Protein AF-A0A938K0Q3-F1 (afdb_monomer)

Sequence (54 aa):
MELEGQANVRVVLVRPRNPLNIGAAARAMTNFGFRRMRLVAPYELAFREARSAV

pLDDT: mean 89.37, std 11.13, range [52.94, 97.94]

Radius of gyration: 11.68 Å; Cα contacts (8 Å, |Δi|>4): 79; chains: 1; bounding box: 28×16×30 Å

Structure (mmCIF, N/CA/C/O backbone):
data_AF-A0A938K0Q3-F1
#
_entry.id   AF-A0A938K0Q3-F1
#
loop_
_atom_site.group_PDB
_atom_site.id
_atom_site.type_symbol
_atom_site.label_atom_id
_atom_site.label_alt_id
_atom_site.label_comp_id
_atom_site.label_asym_id
_atom_site.label_entity_id
_atom_site.label_seq_id
_atom_site.pdbx_PDB_ins_code
_atom_site.Cartn_x
_atom_site.Cartn_y
_atom_site.Cartn_z
_atom_site.occupancy
_atom_site.B_iso_or_equiv
_atom_site.auth_seq_id
_atom_site.auth_comp_id
_atom_site.auth_asym_id
_atom_site.auth_atom_id
_atom_site.pdbx_PDB_model_num
ATOM 1 N N . MET A 1 1 ? -12.162 1.081 19.640 1.00 52.94 1 MET A N 1
ATOM 2 C CA . MET A 1 1 ? -13.317 0.494 18.936 1.00 52.94 1 MET A CA 1
ATOM 3 C C . MET A 1 1 ? -12.889 0.304 17.492 1.00 52.94 1 MET A C 1
ATOM 5 O O . MET A 1 1 ? -12.830 1.275 16.754 1.00 52.94 1 MET A O 1
ATOM 9 N N . GLU A 1 2 ? -12.433 -0.893 17.137 1.00 60.38 2 GLU A N 1
ATOM 10 C CA . GLU A 1 2 ? -12.179 -1.248 15.736 1.00 60.38 2 GLU A CA 1
ATOM 11 C C . GLU A 1 2 ? -13.559 -1.543 15.136 1.00 60.38 2 GLU A C 1
ATOM 13 O O . GLU A 1 2 ? -14.314 -2.323 15.717 1.00 60.38 2 GLU A O 1
ATOM 18 N N . LEU A 1 3 ? -13.965 -0.832 14.082 1.00 66.88 3 LEU A N 1
ATOM 19 C CA . LEU A 1 3 ? -15.274 -1.063 13.475 1.00 66.88 3 LEU A CA 1
ATOM 20 C C . LEU A 1 3 ? -15.188 -2.412 12.760 1.00 66.88 3 LEU A C 1
ATOM 22 O O . LEU A 1 3 ? -14.320 -2.606 11.910 1.00 66.88 3 LEU A O 1
ATOM 26 N N . GLU A 1 4 ? -16.087 -3.345 13.074 1.00 69.25 4 GLU A N 1
ATOM 27 C CA . GLU A 1 4 ? -16.061 -4.712 12.525 1.00 69.25 4 GLU A CA 1
ATOM 28 C C . GLU A 1 4 ? -15.944 -4.751 10.988 1.00 69.25 4 GLU A C 1
ATOM 30 O O . GLU A 1 4 ? -15.344 -5.667 10.420 1.00 69.25 4 GLU A O 1
ATOM 35 N N . GLY A 1 5 ? -16.434 -3.712 10.302 1.00 76.88 5 GLY A N 1
ATOM 36 C CA . GLY A 1 5 ? -16.315 -3.556 8.854 1.00 76.88 5 GLY A CA 1
ATOM 37 C C . GLY A 1 5 ? -14.874 -3.545 8.326 1.00 76.88 5 GLY A C 1
ATOM 38 O O . GLY A 1 5 ? -14.622 -4.101 7.258 1.00 76.88 5 GLY A O 1
ATOM 39 N N . GLN A 1 6 ? -13.902 -2.984 9.055 1.00 82.69 6 GLN A N 1
ATOM 40 C CA . GLN A 1 6 ? -12.513 -2.876 8.575 1.00 82.69 6 GLN A CA 1
ATOM 41 C C . GLN A 1 6 ? -11.809 -4.231 8.495 1.00 82.69 6 GLN A C 1
ATOM 43 O O . GLN A 1 6 ? -10.993 -4.454 7.595 1.00 82.69 6 GLN A O 1
ATOM 48 N N . ALA 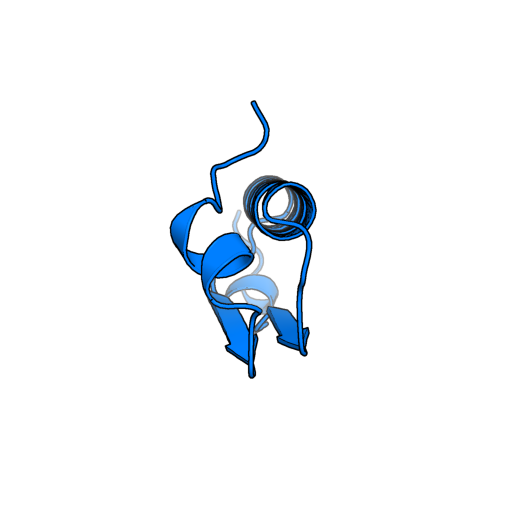A 1 7 ? -12.164 -5.163 9.384 1.00 85.31 7 ALA A N 1
ATOM 49 C CA . ALA A 1 7 ? -11.591 -6.501 9.390 1.00 85.31 7 ALA A CA 1
ATOM 50 C C . ALA A 1 7 ? -11.901 -7.255 8.087 1.00 85.31 7 ALA A C 1
ATOM 52 O O . ALA A 1 7 ? -11.081 -8.052 7.638 1.00 85.31 7 ALA A O 1
ATOM 53 N N . ASN A 1 8 ? -13.037 -6.984 7.438 1.00 91.56 8 ASN A N 1
ATOM 54 C CA . ASN A 1 8 ? -13.472 -7.695 6.233 1.00 91.56 8 ASN A CA 1
ATOM 55 C C . ASN A 1 8 ? -13.088 -7.023 4.909 1.00 91.56 8 ASN A C 1
ATOM 57 O O . ASN A 1 8 ? -13.291 -7.615 3.850 1.00 91.56 8 ASN A O 1
ATOM 61 N N . VAL A 1 9 ? -12.448 -5.854 4.944 1.00 94.56 9 VAL A N 1
ATOM 62 C CA . VAL A 1 9 ? -11.973 -5.168 3.736 1.00 94.56 9 VAL A CA 1
ATOM 63 C C . VAL A 1 9 ? -10.566 -5.639 3.362 1.00 94.56 9 VAL A C 1
ATOM 65 O O . VAL A 1 9 ? -9.689 -5.777 4.215 1.00 94.56 9 VAL A O 1
ATOM 68 N N . ARG A 1 10 ? -10.338 -5.880 2.064 1.00 96.12 10 ARG A N 1
ATOM 69 C CA . ARG A 1 10 ? -9.012 -6.153 1.490 1.00 96.12 10 ARG A CA 1
ATOM 70 C C . ARG A 1 10 ? -8.629 -5.047 0.514 1.00 96.12 10 ARG A C 1
ATOM 72 O O . ARG A 1 10 ? -9.366 -4.788 -0.431 1.00 96.12 10 ARG A O 1
ATOM 79 N N . VAL A 1 11 ? -7.455 -4.453 0.700 1.00 96.75 11 VAL A N 1
ATOM 80 C CA . VAL A 1 11 ? -6.878 -3.481 -0.237 1.00 96.75 11 VAL A CA 1
ATOM 81 C C . VAL A 1 11 ? -5.966 -4.220 -1.212 1.00 96.75 11 VAL A C 1
ATOM 83 O O . VAL A 1 11 ? -5.035 -4.909 -0.793 1.00 96.75 11 VAL A O 1
ATOM 86 N N . VAL A 1 12 ? -6.231 -4.098 -2.513 1.00 97.88 12 VAL A N 1
ATOM 87 C CA . VAL A 1 12 ? -5.465 -4.778 -3.568 1.00 97.88 12 VAL A CA 1
ATOM 88 C C . VAL A 1 12 ? -4.788 -3.742 -4.457 1.00 97.88 12 VAL A C 1
ATOM 90 O O . VAL A 1 12 ? -5.469 -2.981 -5.140 1.00 97.88 12 VAL A O 1
ATOM 93 N N . LEU A 1 13 ? -3.453 -3.726 -4.480 1.00 97.81 13 LEU A N 1
ATOM 94 C CA . LEU A 1 13 ? -2.696 -2.905 -5.428 1.00 97.81 13 LEU A CA 1
ATOM 95 C C . LEU A 1 13 ? -2.332 -3.734 -6.658 1.00 97.81 13 LEU A C 1
ATOM 97 O O . LEU A 1 13 ? -1.602 -4.724 -6.561 1.00 97.81 13 LEU A O 1
ATOM 101 N N . VAL A 1 14 ? -2.819 -3.313 -7.821 1.00 97.94 14 VAL A N 1
ATOM 102 C CA . VAL A 1 14 ? -2.568 -3.986 -9.099 1.00 97.94 14 VAL A CA 1
ATOM 103 C C . VAL A 1 14 ? -1.428 -3.289 -9.829 1.00 97.94 14 VAL A C 1
ATOM 105 O O . VAL A 1 14 ? -1.488 -2.093 -10.097 1.00 97.94 14 VAL A O 1
ATOM 108 N N . ARG A 1 15 ? -0.386 -4.057 -10.156 1.00 97.31 15 ARG A N 1
ATOM 109 C CA . ARG A 1 15 ? 0.824 -3.616 -10.860 1.00 97.31 15 ARG A CA 1
ATOM 110 C C . ARG A 1 15 ? 1.504 -2.373 -10.257 1.00 97.31 15 ARG A C 1
ATOM 112 O O . ARG A 1 15 ? 1.910 -1.491 -11.018 1.00 97.31 15 ARG A O 1
ATOM 119 N N . PRO A 1 16 ? 1.672 -2.264 -8.920 1.00 96.44 16 PRO A N 1
ATOM 120 C CA . PRO A 1 16 ? 2.408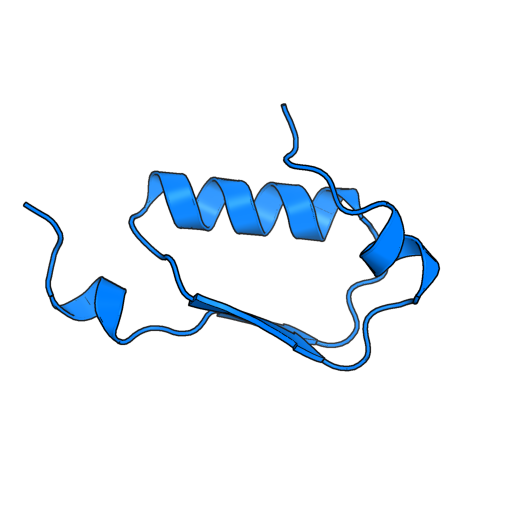 -1.144 -8.344 1.00 96.44 16 PRO A CA 1
ATOM 121 C C . PRO A 1 16 ? 3.871 -1.164 -8.812 1.00 96.44 16 PRO A C 1
ATOM 123 O O . PRO A 1 16 ? 4.507 -2.220 -8.859 1.00 96.44 16 PRO A O 1
ATOM 126 N N . ARG A 1 17 ? 4.397 0.016 -9.161 1.00 95.25 17 ARG A N 1
ATOM 127 C CA . ARG A 1 17 ? 5.768 0.192 -9.680 1.00 95.25 17 ARG A CA 1
ATOM 128 C C . ARG A 1 17 ? 6.681 1.048 -8.810 1.00 95.25 17 ARG A C 1
ATOM 130 O O . ARG A 1 17 ? 7.891 0.944 -8.949 1.00 95.25 17 ARG A O 1
ATOM 137 N N . ASN A 1 18 ? 6.122 1.890 -7.944 1.00 93.88 18 ASN A N 1
ATOM 138 C CA . ASN A 1 18 ? 6.899 2.726 -7.036 1.00 93.88 18 ASN A CA 1
ATOM 139 C C . ASN A 1 18 ? 6.809 2.138 -5.615 1.00 93.88 18 ASN A C 1
ATOM 141 O O . ASN A 1 18 ? 5.693 2.079 -5.083 1.00 93.88 18 ASN A O 1
ATOM 145 N N . PRO A 1 19 ? 7.927 1.718 -4.993 1.00 92.62 19 PRO A N 1
ATOM 146 C CA . PRO A 1 19 ? 7.923 1.186 -3.629 1.00 92.62 19 PRO A CA 1
ATOM 147 C C . PRO A 1 19 ? 7.336 2.172 -2.605 1.00 92.62 19 PRO A C 1
ATOM 149 O O . PRO A 1 19 ? 6.660 1.743 -1.668 1.00 92.62 19 PRO A O 1
ATOM 152 N N . LEU A 1 20 ? 7.492 3.488 -2.817 1.00 93.81 20 LEU A N 1
ATOM 153 C CA . LEU A 1 20 ? 6.927 4.520 -1.938 1.00 93.81 20 LEU A CA 1
ATOM 154 C C . LEU A 1 20 ? 5.395 4.485 -1.906 1.00 93.81 20 LEU A C 1
ATOM 156 O O . LEU A 1 20 ? 4.799 4.698 -0.853 1.00 93.81 20 LEU A O 1
ATOM 160 N N . ASN A 1 21 ? 4.746 4.157 -3.027 1.00 94.12 21 ASN A N 1
ATOM 161 C CA . ASN A 1 21 ? 3.285 4.069 -3.086 1.00 94.12 21 ASN A CA 1
ATOM 162 C C . ASN A 1 21 ? 2.764 2.869 -2.285 1.00 94.12 21 ASN A C 1
ATOM 164 O O . ASN A 1 21 ? 1.704 2.956 -1.670 1.00 94.12 21 ASN A O 1
ATOM 168 N N . ILE A 1 22 ? 3.510 1.758 -2.271 1.00 95.62 22 ILE A N 1
ATOM 169 C CA . ILE A 1 22 ? 3.169 0.570 -1.475 1.00 95.62 22 ILE A CA 1
ATOM 170 C C . ILE A 1 22 ? 3.245 0.922 0.015 1.00 95.62 22 ILE A C 1
ATOM 172 O O . ILE A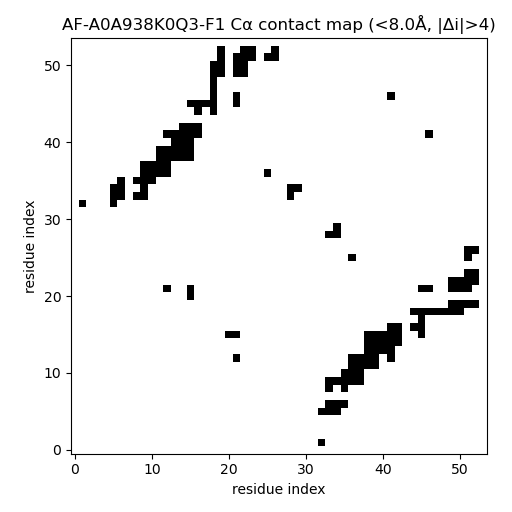 1 22 ? 2.304 0.651 0.760 1.00 95.62 22 ILE A O 1
ATOM 176 N N . GLY A 1 23 ? 4.323 1.596 0.427 1.00 94.88 23 GLY A N 1
ATOM 177 C CA . GLY A 1 23 ? 4.507 2.082 1.793 1.00 94.88 23 GLY A CA 1
ATOM 178 C C . GLY A 1 23 ? 3.440 3.079 2.241 1.00 94.88 23 GLY A C 1
ATOM 179 O O . GLY A 1 23 ? 2.863 2.928 3.316 1.00 94.88 23 GLY A O 1
ATOM 180 N N . ALA A 1 24 ? 3.145 4.078 1.410 1.00 95.88 24 ALA A N 1
ATOM 181 C CA . ALA A 1 24 ? 2.128 5.086 1.697 1.00 95.88 24 ALA A CA 1
ATOM 182 C C . ALA A 1 24 ? 0.724 4.471 1.820 1.00 95.88 24 ALA A C 1
ATOM 184 O O . ALA A 1 24 ? -0.015 4.807 2.745 1.00 95.88 24 ALA A O 1
ATOM 185 N N . ALA A 1 25 ? 0.376 3.524 0.941 1.00 96.62 25 ALA A N 1
ATOM 186 C CA . ALA A 1 25 ? -0.883 2.790 1.031 1.00 96.62 25 ALA A CA 1
ATOM 187 C C . ALA A 1 25 ? -0.968 1.975 2.330 1.00 96.62 25 ALA A C 1
ATOM 189 O O . ALA A 1 25 ? -1.976 2.052 3.029 1.00 96.62 25 ALA A O 1
ATOM 190 N N . ALA A 1 26 ? 0.097 1.253 2.694 1.00 95.31 26 ALA A N 1
ATOM 191 C CA . ALA A 1 26 ? 0.151 0.499 3.945 1.00 95.31 26 ALA A CA 1
ATOM 192 C C . ALA A 1 26 ? 0.012 1.409 5.181 1.00 95.31 26 ALA A C 1
ATOM 194 O O . ALA A 1 26 ? -0.707 1.072 6.120 1.00 95.31 26 ALA A O 1
ATOM 195 N N . ARG A 1 27 ? 0.630 2.597 5.170 1.00 95.12 27 ARG A N 1
ATOM 196 C CA . ARG A 1 27 ? 0.478 3.589 6.244 1.00 95.12 27 ARG A CA 1
ATOM 197 C C . ARG A 1 2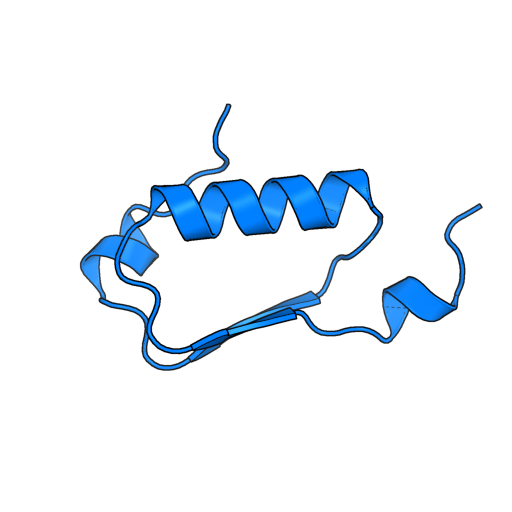7 ? -0.953 4.102 6.355 1.00 95.12 27 ARG A C 1
ATOM 199 O O . ARG A 1 27 ? -1.501 4.134 7.453 1.00 95.12 27 ARG A O 1
ATOM 206 N N . ALA A 1 28 ? -1.562 4.482 5.233 1.00 95.56 28 ALA A N 1
ATOM 207 C CA . ALA A 1 28 ? -2.956 4.910 5.214 1.00 95.56 28 ALA A CA 1
ATOM 208 C C . ALA A 1 28 ? -3.864 3.806 5.774 1.00 95.56 28 ALA A C 1
ATOM 210 O O . ALA A 1 28 ? -4.691 4.074 6.639 1.00 95.56 28 ALA A O 1
ATOM 211 N N . MET A 1 29 ? -3.651 2.552 5.362 1.00 95.25 29 MET A N 1
ATOM 212 C CA . MET A 1 29 ? -4.379 1.406 5.905 1.00 95.25 29 MET A CA 1
ATOM 213 C C . MET A 1 29 ? -4.285 1.331 7.433 1.00 95.25 29 MET A C 1
ATOM 215 O O . MET A 1 29 ? -5.325 1.281 8.085 1.00 95.25 29 MET A O 1
ATOM 219 N N . THR A 1 30 ? -3.081 1.412 8.006 1.00 92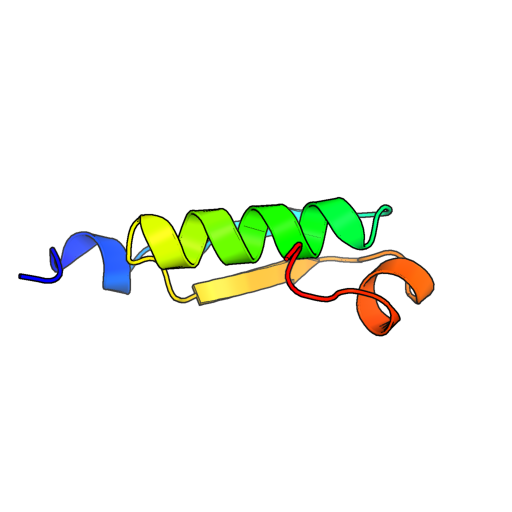.94 30 THR A N 1
ATOM 220 C CA . THR A 1 30 ? -2.881 1.408 9.465 1.00 92.94 30 THR A CA 1
ATOM 221 C C . THR A 1 30 ? -3.589 2.577 10.152 1.00 92.94 30 THR A C 1
ATOM 223 O O . THR A 1 30 ? -4.277 2.363 11.147 1.00 92.94 30 THR A O 1
ATOM 226 N N . ASN A 1 31 ? -3.492 3.792 9.601 1.00 94.00 31 ASN A N 1
ATOM 227 C CA . ASN A 1 31 ? -4.146 4.981 10.159 1.00 94.00 31 ASN A CA 1
ATOM 228 C C . ASN A 1 31 ? -5.679 4.850 10.220 1.00 94.00 31 ASN A C 1
ATOM 230 O O . ASN A 1 31 ? -6.307 5.448 11.089 1.00 94.00 31 ASN A O 1
ATOM 234 N N . PHE A 1 32 ? -6.277 4.071 9.313 1.00 93.12 32 PHE A N 1
ATOM 235 C CA . PHE A 1 32 ? -7.728 3.869 9.222 1.00 93.12 32 PHE A CA 1
ATOM 236 C C . PHE A 1 32 ? -8.200 2.485 9.710 1.00 93.12 32 PHE A C 1
ATOM 238 O O . PHE A 1 32 ? -9.363 2.131 9.516 1.00 93.12 32 PHE A O 1
AT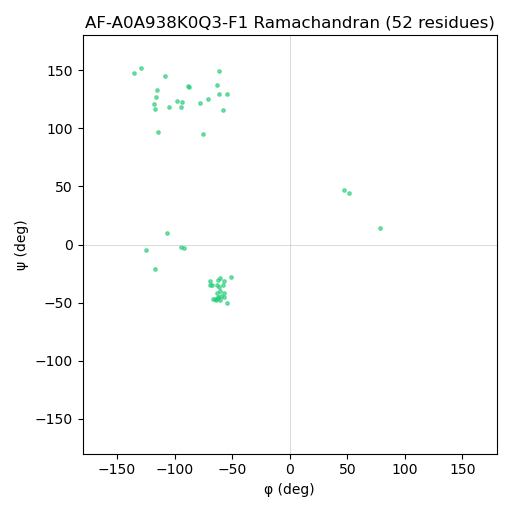OM 245 N N . GLY A 1 33 ? -7.327 1.695 10.345 1.00 93.31 33 GLY A N 1
ATOM 246 C CA . GLY A 1 33 ? -7.684 0.392 10.923 1.00 93.31 33 GLY A CA 1
ATOM 247 C C . GLY A 1 33 ? -7.807 -0.765 9.921 1.00 93.31 33 GLY A C 1
ATOM 248 O O . GLY A 1 33 ? -8.330 -1.823 10.260 1.00 93.31 33 GLY A O 1
ATOM 249 N N . PHE A 1 34 ? -7.321 -0.616 8.687 1.00 94.88 34 PHE A N 1
ATOM 250 C CA . PHE A 1 34 ? -7.285 -1.701 7.703 1.00 94.88 34 PHE A CA 1
ATOM 251 C C . PHE A 1 34 ? -6.008 -2.530 7.838 1.00 94.88 34 PHE A C 1
ATOM 253 O O . PHE A 1 34 ? -4.907 -1.993 7.916 1.00 94.88 34 PHE A O 1
ATOM 260 N N . ARG A 1 35 ? -6.139 -3.861 7.791 1.00 93.38 35 ARG A N 1
ATOM 261 C CA . ARG A 1 35 ? -5.003 -4.774 8.037 1.00 93.38 35 ARG A CA 1
ATOM 262 C C . ARG A 1 35 ? -4.721 -5.785 6.925 1.00 93.38 35 ARG A C 1
ATOM 264 O O . ARG A 1 35 ? -3.762 -6.544 7.015 1.00 93.38 35 ARG A O 1
ATOM 271 N N . ARG A 1 36 ? -5.549 -5.847 5.875 1.00 95.69 36 ARG A N 1
ATOM 272 C CA . ARG A 1 36 ? -5.456 -6.887 4.831 1.00 95.69 36 ARG A CA 1
ATOM 273 C C . ARG A 1 36 ? -5.072 -6.284 3.479 1.00 95.69 36 ARG A C 1
ATOM 275 O O . ARG A 1 36 ? -5.936 -5.808 2.748 1.00 95.69 36 ARG A O 1
ATOM 282 N N . MET A 1 37 ? -3.784 -6.332 3.135 1.00 96.44 37 MET A N 1
ATOM 283 C CA . MET A 1 37 ? -3.250 -5.851 1.852 1.00 96.44 37 MET A CA 1
ATOM 284 C C . MET A 1 37 ? -2.829 -7.016 0.949 1.00 96.44 37 MET A C 1
ATOM 286 O O . MET A 1 37 ? -2.319 -8.028 1.432 1.00 96.44 37 MET A O 1
ATOM 290 N N . ARG A 1 38 ? -3.011 -6.880 -0.368 1.00 96.94 38 ARG A N 1
ATO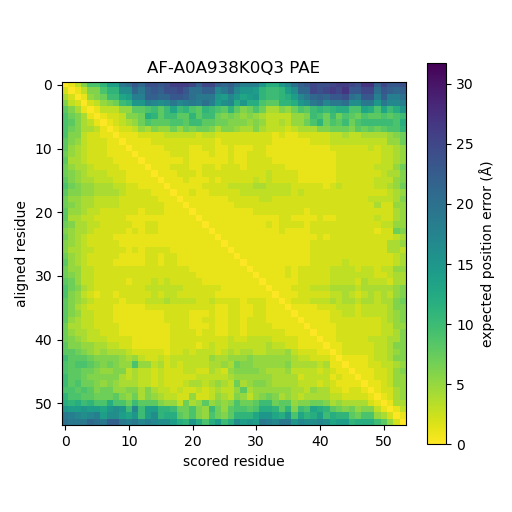M 291 C CA . ARG A 1 38 ? -2.464 -7.790 -1.386 1.00 96.94 38 ARG A CA 1
ATOM 292 C C . ARG A 1 38 ? -1.869 -6.998 -2.547 1.00 96.94 38 ARG A C 1
ATOM 294 O O . ARG A 1 38 ? -2.378 -5.940 -2.905 1.00 96.94 38 ARG A O 1
ATOM 301 N N . LEU A 1 39 ? -0.820 -7.541 -3.156 1.00 96.94 39 LEU A N 1
ATOM 302 C CA . LEU A 1 39 ? -0.201 -6.997 -4.362 1.00 96.94 39 LEU A CA 1
ATOM 303 C C . LEU A 1 39 ? -0.388 -7.999 -5.498 1.00 96.94 39 LEU A C 1
ATOM 305 O O . LEU A 1 39 ? -0.143 -9.190 -5.314 1.00 96.94 39 LEU A O 1
ATOM 309 N N . VAL A 1 40 ? -0.812 -7.522 -6.663 1.00 97.81 40 VAL A N 1
ATOM 310 C CA . VAL A 1 40 ? -1.006 -8.352 -7.858 1.00 97.81 40 VAL A CA 1
ATOM 311 C C . VAL A 1 40 ? -0.067 -7.863 -8.943 1.00 97.81 40 VAL A C 1
ATOM 313 O O . VAL A 1 40 ? -0.143 -6.703 -9.339 1.00 97.81 40 VAL A O 1
ATOM 316 N N . ALA A 1 41 ? 0.808 -8.750 -9.421 1.00 97.31 41 ALA A N 1
ATOM 317 C CA . ALA A 1 41 ? 1.843 -8.439 -10.408 1.00 97.31 41 ALA A CA 1
ATOM 318 C C . ALA A 1 41 ? 2.652 -7.158 -10.087 1.00 97.31 41 ALA A C 1
ATOM 320 O O . ALA A 1 41 ? 2.797 -6.308 -10.971 1.00 97.31 41 ALA A O 1
ATOM 321 N N . PRO A 1 42 ? 3.137 -6.961 -8.839 1.00 95.88 42 PRO A N 1
ATOM 322 C CA . PRO A 1 42 ? 3.989 -5.817 -8.537 1.00 95.88 42 PRO A CA 1
ATOM 323 C C . PRO A 1 42 ? 5.269 -5.886 -9.368 1.00 95.88 42 PRO A C 1
ATOM 325 O O . PRO A 1 42 ? 5.767 -6.971 -9.670 1.00 95.88 42 PRO A O 1
ATOM 328 N N . TYR A 1 43 ? 5.824 -4.726 -9.714 1.00 94.25 43 TYR A N 1
ATOM 329 C CA 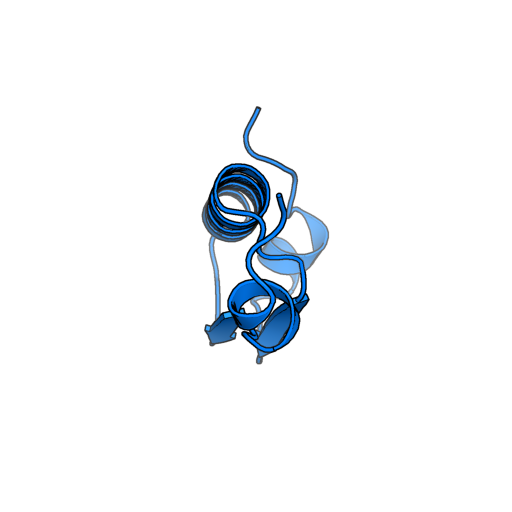. TYR A 1 43 ? 7.182 -4.702 -10.239 1.00 94.25 43 TYR A CA 1
ATOM 330 C C . TYR A 1 43 ? 8.130 -5.239 -9.160 1.00 94.25 43 TYR A C 1
ATOM 332 O O . TYR A 1 43 ? 8.062 -4.798 -8.013 1.00 94.25 43 TYR A O 1
ATOM 340 N N . GLU A 1 44 ? 8.983 -6.201 -9.507 1.00 91.25 44 GLU A N 1
ATOM 341 C CA . GLU A 1 44 ? 9.765 -6.969 -8.527 1.00 91.25 44 GLU A CA 1
ATOM 342 C C . GLU A 1 44 ? 10.624 -6.064 -7.634 1.00 91.25 44 GLU A C 1
ATOM 344 O O . GLU A 1 44 ? 10.654 -6.232 -6.415 1.00 91.25 44 GLU A O 1
ATOM 349 N N . LEU A 1 45 ? 11.260 -5.048 -8.228 1.00 89.31 45 LEU A N 1
ATOM 350 C CA . LEU A 1 45 ? 12.044 -4.068 -7.481 1.00 89.31 45 LEU A CA 1
ATOM 351 C C . LEU A 1 45 ? 11.170 -3.285 -6.494 1.00 89.31 45 LEU A C 1
ATOM 353 O O . LEU A 1 45 ? 11.513 -3.176 -5.323 1.00 89.31 45 LEU A O 1
ATOM 357 N N . ALA A 1 46 ? 9.996 -2.831 -6.940 1.00 86.44 46 ALA A N 1
ATOM 358 C CA . ALA A 1 46 ? 9.058 -2.107 -6.089 1.00 86.44 46 ALA A CA 1
ATOM 359 C C . ALA A 1 46 ? 8.574 -2.956 -4.910 1.00 86.44 46 ALA A C 1
ATOM 361 O O . ALA A 1 46 ? 8.387 -2.433 -3.818 1.00 86.44 46 ALA A O 1
ATOM 362 N N . PHE A 1 47 ? 8.379 -4.260 -5.119 1.00 87.62 47 PHE A N 1
ATOM 363 C CA . PHE A 1 47 ? 8.007 -5.175 -4.047 1.00 87.62 47 PHE A CA 1
ATOM 364 C C . PHE A 1 47 ? 9.129 -5.342 -3.019 1.00 87.62 47 PHE A C 1
ATOM 366 O O . PHE A 1 47 ? 8.870 -5.243 -1.823 1.00 87.62 47 PHE A O 1
ATOM 373 N N . ARG A 1 48 ? 10.371 -5.559 -3.472 1.00 90.19 48 ARG A N 1
ATOM 374 C CA . ARG A 1 48 ? 11.527 -5.751 -2.580 1.00 90.19 48 ARG A CA 1
ATOM 375 C C . ARG A 1 48 ? 11.899 -4.496 -1.797 1.00 90.19 48 ARG A C 1
ATOM 377 O O . ARG A 1 48 ? 12.337 -4.594 -0.656 1.00 90.19 48 ARG A O 1
ATOM 384 N N . GLU A 1 49 ? 11.738 -3.330 -2.409 1.00 90.00 49 GLU A N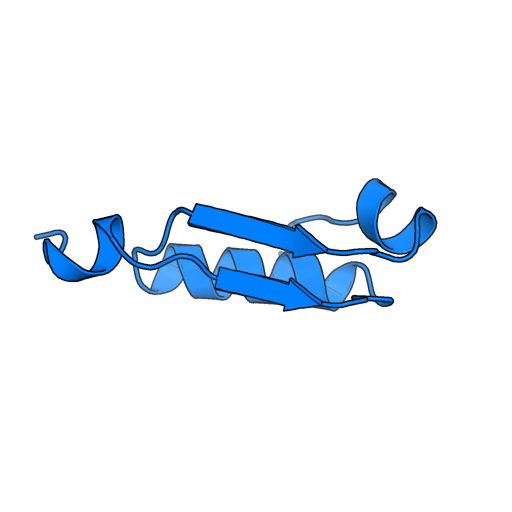 1
ATOM 385 C CA . GLU A 1 49 ? 12.108 -2.045 -1.813 1.00 90.00 49 GLU A CA 1
ATOM 386 C C . GLU A 1 49 ? 10.963 -1.379 -1.049 1.00 90.00 49 GLU A C 1
ATOM 388 O O . GLU A 1 49 ? 11.157 -0.319 -0.451 1.00 90.00 49 GLU A O 1
ATOM 393 N N . ALA A 1 50 ? 9.769 -1.978 -1.049 1.00 86.31 50 ALA A N 1
ATOM 394 C CA . ALA A 1 50 ? 8.634 -1.454 -0.311 1.00 86.31 50 ALA A CA 1
ATOM 395 C C . ALA A 1 50 ? 8.977 -1.345 1.182 1.00 86.31 50 ALA A C 1
ATOM 397 O O . ALA A 1 50 ? 9.195 -2.337 1.877 1.00 86.31 50 ALA A O 1
ATOM 398 N N . ARG A 1 51 ? 8.985 -0.113 1.686 1.00 82.81 51 ARG A N 1
ATOM 399 C CA . ARG A 1 51 ? 9.114 0.208 3.108 1.00 82.81 51 ARG A CA 1
ATOM 400 C C . ARG A 1 51 ? 7.997 1.157 3.489 1.00 82.81 51 ARG A C 1
ATOM 402 O O . ARG A 1 51 ? 7.530 1.919 2.645 1.00 82.81 51 ARG A O 1
ATOM 409 N N . SER A 1 52 ? 7.578 1.122 4.752 1.00 73.44 52 SER A N 1
ATOM 410 C CA . SER A 1 52 ? 6.664 2.142 5.268 1.00 73.44 52 SER A CA 1
ATOM 411 C C . SER A 1 52 ? 7.261 3.525 5.007 1.00 73.44 52 SER A C 1
ATOM 413 O O . SER A 1 52 ? 8.432 3.762 5.309 1.00 73.44 52 SER A O 1
ATOM 415 N N . ALA A 1 53 ? 6.471 4.418 4.414 1.00 63.16 53 ALA A N 1
ATOM 416 C CA . ALA A 1 53 ? 6.874 5.800 4.212 1.00 63.16 53 ALA A CA 1
ATOM 417 C C . ALA A 1 53 ? 6.787 6.526 5.566 1.00 63.16 53 ALA A C 1
ATOM 419 O O . ALA A 1 53 ? 5.694 6.930 5.959 1.00 63.16 53 ALA A O 1
ATOM 420 N N . VAL A 1 54 ? 7.936 6.594 6.254 1.00 57.84 54 VAL A N 1
ATOM 421 C CA . VAL A 1 54 ? 8.272 7.332 7.497 1.00 57.84 54 VAL A CA 1
ATOM 422 C C . VAL A 1 54 ? 7.128 7.508 8.491 1.00 57.84 54 VAL A C 1
ATOM 424 O O . VAL A 1 54 ? 6.408 8.527 8.406 1.00 57.84 54 VAL A O 1
#

Foldseek 3Di:
DQDPVQAPDEAEAEAAEALQVLQDVVVVCVVNVHDHYYYHNYDPVSVVSNDRPD

Secondary structure (DSSP, 8-state):
---HHHHT--EEEES---HHHHHHHHHHHHHTT---EEEES--HHHHHH-----

Solvent-accessible surface area (backbone atoms only — not comparable to full-atom values): 3182 Å² total; per-residue (Å²): 135,82,61,74,69,34,77,76,46,71,50,72,45,72,54,46,64,53,20,60,59,54,8,44,51,53,49,53,29,55,79,71,60,38,80,43,76,48,74,42,75,46,36,67,67,20,60,74,61,44,44,72,62,126

Mean predicted aligned error: 4.46 Å